Protein AF-A0A964QWP0-F1 (afdb_monomer)

Nearest PDB structures (foldseek):
  5xfp-assembly2_B  TM=6.201E-01  e=7.388E-02  Homo sapiens
  8hms-assembly1_C  TM=7.211E-01  e=4.510E-01  Homo sapiens
  6qxl-assembly2_F  TM=7.621E-01  e=5.405E-01  Pseudomonas aeruginosa
  2r9v-assembly1_A  TM=6.669E-01  e=1.418E+00  Thermotoga maritima MSB8
  1pky-assembly1_C  TM=4.849E-01  e=2.621E-01  Escherichia coli

pLDDT: mean 76.95, std 17.26, range [42.47, 93.06]

Structure (mmCIF, N/CA/C/O backbone):
data_AF-A0A964QWP0-F1
#
_entry.id   AF-A0A964QWP0-F1
#
loop_
_atom_site.group_PDB
_atom_site.id
_atom_site.type_symbol
_atom_site.label_atom_id
_atom_site.label_alt_id
_atom_site.label_comp_id
_atom_site.label_asym_id
_atom_site.label_entity_id
_atom_site.label_seq_id
_atom_site.pdbx_PDB_ins_code
_atom_site.Cartn_x
_atom_site.Cartn_y
_atom_site.Cartn_z
_atom_site.occupancy
_atom_site.B_iso_or_equiv
_atom_site.auth_seq_id
_atom_site.auth_comp_id
_atom_site.auth_asym_id
_atom_site.auth_atom_id
_atom_site.pdbx_PDB_model_num
ATOM 1 N N . MET A 1 1 ? 6.442 20.411 2.035 1.00 49.53 1 MET A N 1
ATOM 2 C CA . MET A 1 1 ? 5.672 19.215 2.439 1.00 49.53 1 MET A CA 1
ATOM 3 C C . MET A 1 1 ? 6.479 18.012 1.983 1.00 49.53 1 MET A C 1
ATOM 5 O O . MET A 1 1 ? 6.868 18.006 0.825 1.00 49.53 1 MET A O 1
ATOM 9 N N . HIS A 1 2 ? 6.845 17.091 2.875 1.00 58.78 2 HIS A N 1
ATOM 10 C CA . HIS A 1 2 ? 7.602 15.896 2.486 1.00 58.78 2 HIS A CA 1
ATOM 11 C C . HIS A 1 2 ? 6.605 14.895 1.895 1.00 58.78 2 HIS A C 1
ATOM 13 O O . HIS A 1 2 ? 5.686 14.475 2.600 1.00 58.78 2 HIS A O 1
ATOM 19 N N . LEU A 1 3 ? 6.710 14.626 0.594 1.00 71.69 3 LEU A N 1
ATOM 20 C CA . LEU A 1 3 ? 5.893 13.623 -0.084 1.00 71.69 3 LEU A CA 1
ATOM 21 C C . LEU A 1 3 ? 6.568 12.264 0.082 1.00 71.69 3 LEU A C 1
ATOM 23 O O . LEU A 1 3 ? 7.791 12.187 0.015 1.00 71.69 3 LEU A O 1
ATOM 27 N N . LEU A 1 4 ? 5.771 11.228 0.330 1.00 76.81 4 LEU A N 1
ATOM 28 C CA . LEU A 1 4 ? 6.267 9.873 0.538 1.00 76.81 4 LEU A CA 1
ATOM 29 C C . LEU A 1 4 ? 6.734 9.275 -0.797 1.00 76.81 4 LEU A C 1
ATOM 31 O O . LEU A 1 4 ? 5.980 9.297 -1.775 1.00 76.81 4 LEU A O 1
ATOM 35 N N . ASP A 1 5 ? 7.948 8.728 -0.832 1.00 82.94 5 ASP A N 1
ATOM 36 C CA . ASP A 1 5 ? 8.502 8.075 -2.025 1.00 82.94 5 ASP A CA 1
ATOM 37 C C . ASP A 1 5 ? 8.341 6.546 -1.966 1.00 82.94 5 ASP A C 1
ATOM 39 O O . ASP A 1 5 ? 8.334 5.949 -0.885 1.00 82.94 5 ASP A O 1
ATOM 43 N N . ALA A 1 6 ? 8.256 5.873 -3.121 1.00 78.62 6 ALA A N 1
ATOM 44 C CA . ALA A 1 6 ? 8.210 4.408 -3.173 1.00 78.62 6 ALA A CA 1
ATOM 45 C C . ALA A 1 6 ? 9.425 3.761 -2.487 1.00 78.62 6 ALA A C 1
ATOM 47 O O . ALA A 1 6 ? 9.298 2.663 -1.950 1.00 78.62 6 ALA A O 1
ATOM 48 N N . LYS A 1 7 ? 10.581 4.441 -2.451 1.00 82.12 7 LYS A N 1
ATOM 49 C CA . LYS A 1 7 ? 11.788 3.981 -1.740 1.00 82.12 7 LYS A CA 1
ATOM 50 C C . LYS A 1 7 ? 11.625 3.921 -0.222 1.00 82.12 7 LYS A C 1
ATOM 52 O O . LYS A 1 7 ? 12.378 3.210 0.438 1.00 82.12 7 LYS A O 1
ATOM 57 N N . GLU A 1 8 ? 10.679 4.672 0.331 1.00 82.25 8 GLU A N 1
ATOM 58 C CA . GLU A 1 8 ? 10.389 4.705 1.767 1.00 82.25 8 GLU A CA 1
ATOM 59 C C . GLU A 1 8 ? 9.308 3.689 2.171 1.00 82.25 8 GLU A C 1
ATOM 61 O O . GLU A 1 8 ? 9.052 3.476 3.360 1.00 82.25 8 GLU A O 1
ATOM 66 N N . LEU A 1 9 ? 8.665 3.047 1.191 1.00 83.50 9 LEU A N 1
ATOM 67 C CA . LEU A 1 9 ? 7.638 2.035 1.396 1.00 83.50 9 LEU A CA 1
ATOM 68 C C . LEU A 1 9 ? 8.209 0.624 1.279 1.00 83.50 9 LEU A C 1
ATOM 70 O O . LEU A 1 9 ? 9.062 0.332 0.450 1.00 83.50 9 LEU A O 1
ATOM 74 N N . ASN A 1 10 ? 7.638 -0.283 2.069 1.00 85.62 10 ASN A N 1
ATOM 75 C CA . ASN A 1 10 ? 7.903 -1.714 1.992 1.00 85.62 10 ASN A CA 1
ATOM 76 C C . ASN A 1 10 ? 6.597 -2.472 1.758 1.00 85.62 10 ASN A C 1
ATOM 78 O O . ASN A 1 10 ? 5.516 -2.032 2.159 1.00 85.62 10 ASN A O 1
ATOM 82 N N . VAL A 1 11 ? 6.696 -3.649 1.138 1.00 88.56 11 VAL A N 1
ATOM 83 C CA . VAL A 1 11 ? 5.548 -4.547 0.993 1.00 88.56 11 VAL A CA 1
ATOM 84 C C . VAL A 1 11 ? 5.131 -4.998 2.392 1.00 88.56 11 VAL A C 1
ATOM 86 O O . VAL A 1 11 ? 5.968 -5.366 3.212 1.00 88.56 11 VAL A O 1
ATOM 89 N N . GLY A 1 12 ? 3.832 -4.949 2.678 1.00 87.44 12 GLY A N 1
ATOM 90 C CA . GLY A 1 12 ? 3.265 -5.213 3.999 1.00 87.44 12 GLY A CA 1
ATOM 91 C C . GLY A 1 12 ? 3.147 -3.976 4.893 1.00 87.44 12 GLY A C 1
ATOM 92 O O . GLY A 1 12 ? 2.499 -4.052 5.937 1.00 87.44 12 GLY A O 1
ATOM 93 N N . THR A 1 13 ? 3.702 -2.827 4.495 1.00 87.25 13 THR A N 1
ATOM 94 C CA . THR A 1 13 ? 3.503 -1.570 5.224 1.00 87.25 13 THR A CA 1
ATOM 95 C C . THR A 1 13 ? 2.037 -1.149 5.161 1.00 87.25 13 THR A C 1
ATOM 97 O O . THR A 1 13 ? 1.424 -1.147 4.088 1.00 87.25 13 THR A O 1
ATOM 100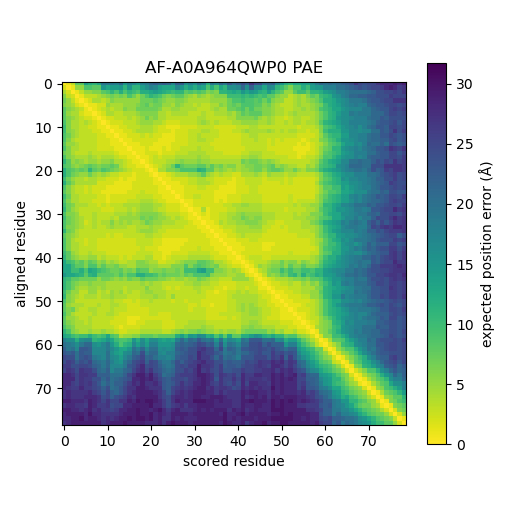 N N . ARG A 1 14 ? 1.472 -0.761 6.313 1.00 90.06 14 ARG A N 1
ATOM 101 C CA . ARG A 1 14 ? 0.159 -0.112 6.358 1.00 90.06 14 ARG A CA 1
ATOM 102 C C . ARG A 1 14 ? 0.289 1.366 6.040 1.00 90.06 14 ARG A C 1
ATOM 104 O O . ARG A 1 14 ? 1.154 2.065 6.568 1.00 90.06 14 ARG A O 1
ATOM 111 N N . VAL A 1 15 ? -0.614 1.833 5.200 1.00 89.81 15 VAL A N 1
ATOM 112 C CA . VAL A 1 15 ? -0.687 3.214 4.747 1.00 89.81 15 VAL A CA 1
ATOM 113 C C . VAL A 1 15 ? -2.098 3.747 4.932 1.00 89.81 15 VAL A C 1
ATOM 115 O O . VAL A 1 15 ? -3.064 2.986 4.994 1.00 89.81 15 VAL A O 1
ATOM 118 N N . ILE A 1 16 ? -2.207 5.063 5.036 1.00 91.12 16 ILE A N 1
ATOM 119 C CA . ILE A 1 16 ? -3.466 5.804 5.052 1.00 91.12 16 ILE A CA 1
ATOM 120 C C . ILE A 1 16 ? -3.384 6.907 4.003 1.00 91.12 16 ILE A C 1
ATOM 122 O O . ILE A 1 16 ? -2.316 7.492 3.818 1.00 91.12 16 ILE A O 1
ATOM 126 N N . THR A 1 17 ? -4.472 7.180 3.290 1.00 90.19 17 THR A N 1
ATOM 127 C CA . THR A 1 17 ? -4.522 8.303 2.345 1.00 90.19 17 THR A CA 1
ATOM 128 C C . THR A 1 17 ? -4.219 9.616 3.070 1.00 90.19 17 THR A C 1
ATOM 130 O O . THR A 1 17 ? -4.529 9.774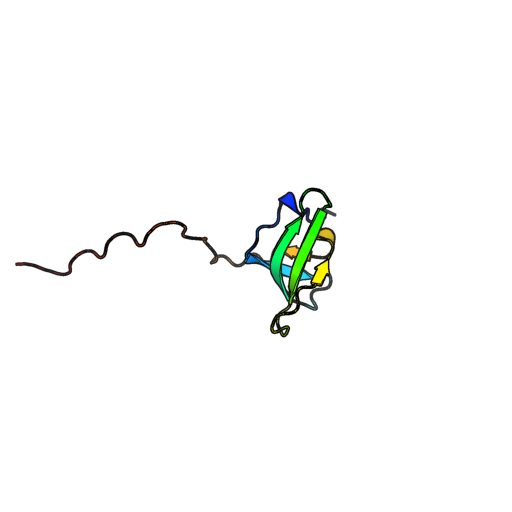 4.252 1.00 90.19 17 THR A O 1
ATOM 133 N N . VAL A 1 18 ? -3.607 10.587 2.386 1.00 87.88 18 VAL A N 1
ATOM 134 C CA . VAL A 1 18 ? -3.277 11.899 2.982 1.00 87.88 18 VAL A CA 1
ATOM 135 C C . VAL A 1 18 ? -4.526 12.601 3.528 1.00 87.88 18 VAL A C 1
ATOM 137 O O . VAL A 1 18 ? -4.417 13.266 4.564 1.00 87.88 18 VAL A O 1
ATOM 140 N N . SER A 1 19 ? -5.670 12.392 2.867 1.00 86.44 19 SER A N 1
ATOM 141 C CA . SER A 1 19 ? -7.009 12.849 3.257 1.00 86.44 19 SER A CA 1
ATOM 142 C C . SER A 1 19 ? -7.552 12.169 4.524 1.00 86.44 19 SER A C 1
ATOM 144 O O . SER A 1 19 ? -8.332 12.772 5.250 1.00 86.44 19 SER A O 1
ATOM 146 N N . GLY A 1 20 ? -7.081 10.958 4.848 1.00 83.69 20 GLY A N 1
ATOM 147 C CA . GLY A 1 20 ? -7.455 10.219 6.058 1.00 83.69 20 GLY A CA 1
ATOM 148 C C . GLY A 1 20 ? -8.644 9.267 5.904 1.00 83.69 20 GLY A C 1
ATOM 149 O O . GLY A 1 20 ? -8.984 8.581 6.861 1.00 83.69 20 GLY A O 1
ATOM 150 N N . ASP A 1 21 ? -9.257 9.186 4.722 1.00 87.31 21 ASP A N 1
ATOM 151 C CA . ASP A 1 21 ? -10.508 8.442 4.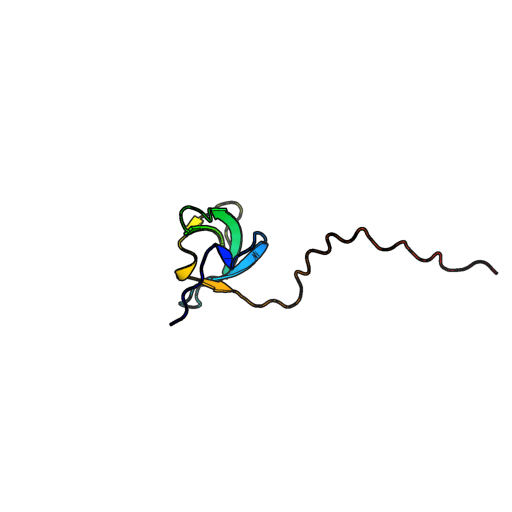519 1.00 87.31 21 ASP A CA 1
ATOM 152 C C . ASP A 1 21 ? -10.325 6.929 4.357 1.00 87.31 21 ASP A C 1
ATOM 154 O O . ASP A 1 21 ? -11.255 6.160 4.597 1.00 87.31 21 ASP A O 1
ATOM 158 N N . ARG A 1 22 ? -9.152 6.479 3.890 1.00 89.56 22 ARG A N 1
ATOM 159 C CA . ARG A 1 22 ? -8.919 5.068 3.547 1.00 89.56 22 ARG A CA 1
ATOM 160 C C . ARG A 1 22 ? -7.566 4.591 4.039 1.00 89.56 22 ARG A C 1
ATOM 162 O O . ARG A 1 22 ? -6.543 5.232 3.803 1.00 89.56 22 ARG A O 1
ATOM 169 N N . THR A 1 23 ? -7.559 3.416 4.651 1.00 91.12 23 THR A N 1
ATOM 170 C CA . THR A 1 23 ? -6.349 2.671 5.000 1.00 91.12 23 THR A CA 1
ATOM 171 C C . THR A 1 23 ? -6.163 1.479 4.077 1.00 91.12 23 THR A C 1
ATOM 173 O O . THR A 1 23 ? -7.122 0.943 3.522 1.00 91.12 23 THR A O 1
ATOM 176 N N . GLY A 1 24 ? -4.919 1.048 3.917 1.00 91.19 24 GLY A N 1
ATOM 177 C CA . GLY A 1 24 ? -4.598 -0.130 3.130 1.00 91.19 24 GLY A CA 1
ATOM 178 C C . GLY A 1 24 ? -3.226 -0.691 3.452 1.00 91.19 24 GLY A C 1
ATOM 179 O O . GLY A 1 24 ? -2.482 -0.162 4.281 1.00 91.19 24 GLY A O 1
ATOM 180 N N . THR A 1 25 ? -2.902 -1.791 2.788 1.00 91.56 25 THR A N 1
ATOM 181 C CA . THR A 1 25 ? -1.613 -2.471 2.896 1.00 91.56 25 THR A CA 1
ATOM 182 C C . THR A 1 25 ? -0.932 -2.486 1.540 1.00 91.56 25 THR A C 1
ATOM 184 O O . THR A 1 25 ? -1.538 -2.872 0.539 1.00 91.56 25 THR A O 1
ATOM 187 N N . VAL A 1 26 ? 0.341 -2.103 1.504 1.00 90.56 26 VAL A N 1
ATOM 188 C CA . VAL A 1 26 ? 1.151 -2.168 0.285 1.00 90.56 26 VAL A CA 1
ATOM 189 C C . VAL A 1 26 ? 1.397 -3.636 -0.079 1.00 90.56 26 VAL A C 1
ATOM 191 O O . VAL A 1 26 ? 1.916 -4.405 0.727 1.00 90.56 26 VAL A O 1
ATOM 194 N N . ARG A 1 27 ? 1.015 -4.047 -1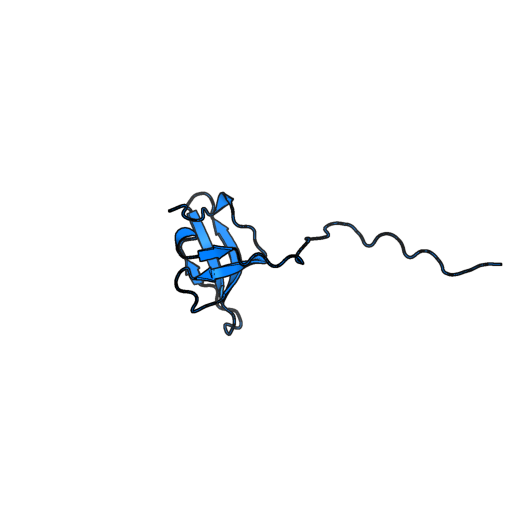.289 1.00 91.69 27 ARG A N 1
ATOM 195 C CA . ARG A 1 27 ? 1.177 -5.419 -1.808 1.00 91.69 27 ARG A CA 1
ATOM 196 C C . ARG A 1 27 ? 2.311 -5.537 -2.816 1.00 91.69 27 ARG A C 1
ATOM 198 O O . ARG A 1 27 ? 2.940 -6.587 -2.879 1.00 91.69 27 ARG A O 1
ATOM 205 N N . ALA A 1 28 ? 2.577 -4.473 -3.563 1.00 89.44 28 ALA A N 1
ATOM 206 C CA . ALA A 1 28 ? 3.712 -4.381 -4.468 1.00 89.44 28 ALA A CA 1
ATOM 207 C C . ALA A 1 28 ? 4.194 -2.930 -4.561 1.00 89.44 28 ALA A C 1
ATOM 209 O O . ALA A 1 28 ? 3.458 -1.995 -4.244 1.00 89.44 28 ALA A O 1
ATOM 210 N N . LEU A 1 29 ? 5.435 -2.761 -4.995 1.00 90.44 29 LEU A N 1
ATOM 211 C CA . LEU A 1 29 ? 6.077 -1.477 -5.247 1.00 90.44 29 LEU A CA 1
ATOM 212 C C . LEU A 1 29 ? 6.903 -1.607 -6.515 1.00 90.44 29 LEU A C 1
ATOM 214 O O . LEU A 1 29 ? 7.665 -2.562 -6.658 1.00 90.44 29 LEU A O 1
ATOM 218 N N . ASP A 1 30 ? 6.777 -0.613 -7.379 1.00 88.12 30 ASP A N 1
ATOM 219 C CA . ASP A 1 30 ? 7.694 -0.370 -8.474 1.00 88.12 30 ASP A CA 1
ATOM 220 C C . ASP A 1 30 ? 8.467 0.918 -8.184 1.00 88.12 30 ASP A C 1
ATOM 222 O O . ASP A 1 30 ? 7.965 2.034 -8.323 1.00 88.12 30 ASP A O 1
ATOM 226 N N . VAL A 1 31 ? 9.703 0.748 -7.721 1.00 86.19 31 VAL A N 1
ATOM 227 C CA . VAL A 1 31 ? 10.571 1.863 -7.319 1.00 86.19 31 VAL A CA 1
ATOM 228 C C . VAL A 1 31 ? 11.050 2.663 -8.535 1.00 86.19 31 VAL A C 1
ATOM 230 O O . VAL A 1 31 ? 11.311 3.857 -8.415 1.00 86.19 31 VAL A O 1
ATOM 233 N N . ALA A 1 32 ? 11.155 2.024 -9.705 1.00 87.19 32 ALA A N 1
ATOM 234 C CA . ALA A 1 32 ? 11.611 2.669 -10.933 1.00 87.19 32 ALA A CA 1
ATOM 235 C C . ALA A 1 32 ? 10.596 3.701 -11.447 1.00 87.19 32 ALA A C 1
ATOM 237 O O . ALA A 1 32 ? 10.979 4.811 -11.809 1.00 87.19 32 ALA A O 1
ATOM 238 N N . SER A 1 33 ? 9.310 3.351 -11.426 1.00 87.31 33 SER A N 1
ATOM 239 C CA . SER A 1 33 ? 8.209 4.214 -11.871 1.00 87.31 33 SER A CA 1
ATOM 240 C C . SER A 1 33 ? 7.592 5.029 -10.734 1.00 87.31 33 SER A C 1
ATOM 242 O O . SER A 1 33 ? 6.692 5.827 -10.980 1.00 87.31 33 SER A O 1
ATOM 244 N N . ASN A 1 34 ? 8.064 4.838 -9.498 1.00 87.25 34 ASN A N 1
ATOM 245 C CA . ASN A 1 34 ? 7.517 5.439 -8.281 1.00 87.25 34 ASN A CA 1
ATOM 246 C C . ASN A 1 34 ? 6.015 5.139 -8.096 1.00 87.25 34 ASN A C 1
ATOM 248 O O . ASN A 1 34 ? 5.212 6.032 -7.845 1.00 87.25 34 ASN A O 1
ATOM 252 N N . ILE A 1 35 ? 5.628 3.871 -8.261 1.00 89.69 35 ILE A N 1
ATOM 253 C CA . ILE A 1 35 ? 4.236 3.404 -8.161 1.00 89.69 35 ILE A CA 1
ATOM 254 C C . ILE A 1 35 ? 4.136 2.363 -7.047 1.00 89.69 35 ILE A C 1
ATOM 256 O O . ILE A 1 35 ? 5.012 1.513 -6.893 1.00 89.69 35 ILE A O 1
ATOM 260 N N . CYS A 1 36 ? 3.046 2.379 -6.281 1.00 90.25 36 CYS A N 1
ATOM 261 C CA . CYS A 1 36 ? 2.732 1.327 -5.319 1.00 90.25 36 CYS A CA 1
ATOM 262 C C . CYS A 1 36 ? 1.378 0.680 -5.628 1.00 90.25 36 CYS A C 1
ATOM 264 O O . CYS A 1 36 ? 0.462 1.316 -6.140 1.00 90.25 36 CYS A O 1
ATOM 266 N N . ALA A 1 37 ? 1.250 -0.611 -5.328 1.00 92.62 37 ALA A N 1
ATOM 267 C CA . ALA A 1 37 ? -0.015 -1.329 -5.394 1.00 92.62 37 ALA A CA 1
ATOM 268 C C . ALA A 1 37 ? -0.536 -1.540 -3.973 1.00 92.62 37 ALA A C 1
ATOM 270 O O . ALA A 1 37 ? 0.120 -2.202 -3.163 1.00 92.62 37 ALA A O 1
ATOM 271 N N . ILE A 1 38 ? -1.708 -0.993 -3.665 1.00 91.94 38 ILE A N 1
ATOM 272 C CA . ILE A 1 38 ? -2.303 -1.025 -2.327 1.00 91.94 38 ILE A CA 1
ATOM 273 C C . ILE A 1 38 ? -3.582 -1.858 -2.352 1.00 91.94 38 ILE A C 1
ATOM 275 O O . ILE A 1 38 ? -4.421 -1.716 -3.238 1.00 91.94 38 ILE A O 1
ATOM 279 N N . LEU A 1 39 ? -3.727 -2.733 -1.360 1.00 93.06 39 LEU A N 1
ATOM 280 C CA . LEU A 1 39 ? -4.986 -3.394 -1.028 1.00 93.06 39 LEU A CA 1
ATOM 281 C C . LEU A 1 39 ? -5.647 -2.604 0.103 1.00 93.06 39 LEU A C 1
ATOM 283 O O . LEU A 1 39 ? -5.104 -2.565 1.211 1.00 93.06 39 LEU A O 1
ATOM 287 N N . PHE A 1 40 ? -6.772 -1.948 -0.170 1.00 92.00 40 PHE A N 1
ATOM 288 C CA . PHE A 1 40 ? -7.489 -1.170 0.841 1.00 92.00 40 PHE A CA 1
ATOM 289 C C . PHE A 1 40 ? -8.264 -2.072 1.808 1.00 92.00 40 PHE A C 1
ATOM 291 O O . PHE A 1 40 ? -8.704 -3.164 1.447 1.00 92.00 40 PHE A O 1
ATOM 298 N N . ASP A 1 41 ? -8.450 -1.612 3.048 1.00 88.25 41 ASP A N 1
ATOM 299 C CA . ASP A 1 41 ? -9.352 -2.272 3.994 1.00 88.25 41 ASP A CA 1
ATOM 300 C C . ASP A 1 41 ? -10.776 -2.293 3.414 1.00 88.25 41 ASP A C 1
ATOM 302 O O . ASP A 1 41 ? -11.344 -1.252 3.084 1.00 88.25 41 ASP A O 1
ATOM 306 N N . GLY A 1 42 ? -11.340 -3.494 3.270 1.00 86.19 42 GLY A N 1
ATOM 307 C CA . GLY A 1 42 ? -12.644 -3.730 2.641 1.00 86.19 42 GLY A CA 1
ATOM 308 C C . GLY A 1 42 ? -12.555 -4.383 1.260 1.00 86.19 42 GLY A C 1
ATOM 309 O O . GLY A 1 42 ? -13.488 -5.082 0.862 1.00 86.19 42 GLY A O 1
ATOM 310 N N . ASP A 1 43 ? -11.417 -4.257 0.573 1.00 86.94 43 ASP A N 1
ATOM 311 C CA . ASP A 1 43 ? -11.156 -4.984 -0.667 1.00 86.94 43 ASP A CA 1
ATOM 312 C C . ASP A 1 43 ? -10.685 -6.412 -0.358 1.00 86.94 43 ASP A C 1
ATOM 314 O O . ASP A 1 43 ? -9.803 -6.643 0.469 1.00 86.94 43 ASP A O 1
ATOM 318 N N . LYS A 1 44 ? -11.287 -7.411 -1.016 1.00 80.50 44 LYS A N 1
ATOM 319 C CA . LYS A 1 44 ? -10.962 -8.828 -0.758 1.00 80.50 44 LYS A CA 1
ATOM 320 C C . LYS A 1 44 ? -9.651 -9.253 -1.419 1.00 80.50 44 LYS A C 1
ATOM 322 O O . LYS A 1 44 ? -8.868 -9.989 -0.826 1.00 80.50 44 LYS A O 1
ATOM 327 N N . THR A 1 45 ? -9.434 -8.822 -2.659 1.00 82.19 45 THR A N 1
ATOM 328 C CA . THR A 1 45 ? -8.285 -9.235 -3.486 1.00 82.19 45 THR A CA 1
ATOM 329 C C . THR A 1 45 ? -7.833 -8.170 -4.486 1.00 82.19 45 THR A C 1
ATOM 331 O O . THR A 1 45 ? -6.791 -8.342 -5.115 1.00 82.19 45 THR A O 1
ATOM 334 N N . ALA A 1 46 ? -8.590 -7.083 -4.651 1.00 86.62 46 ALA A N 1
ATOM 335 C CA . ALA A 1 46 ? -8.299 -6.056 -5.639 1.00 86.62 46 ALA A CA 1
ATOM 336 C C . ALA A 1 46 ? -7.188 -5.125 -5.141 1.00 86.62 46 ALA A C 1
ATOM 338 O O . ALA A 1 46 ? -7.333 -4.431 -4.138 1.00 86.62 46 ALA A O 1
ATOM 339 N N . THR A 1 47 ? -6.062 -5.111 -5.850 1.00 90.62 47 THR A N 1
ATOM 340 C CA . THR A 1 47 ? -4.992 -4.139 -5.622 1.00 90.62 47 THR A CA 1
ATOM 341 C C . THR A 1 47 ? -5.145 -2.964 -6.567 1.00 90.62 47 THR A C 1
ATOM 343 O O . THR A 1 47 ? -5.313 -3.154 -7.771 1.00 90.62 47 THR A O 1
ATOM 346 N N . HIS A 1 48 ? -5.010 -1.760 -6.033 1.00 89.12 48 HIS A N 1
ATOM 347 C CA . HIS A 1 48 ? -5.075 -0.523 -6.793 1.00 89.12 48 HIS A CA 1
ATOM 348 C C . HIS A 1 48 ? -3.669 0.040 -6.976 1.00 89.12 48 HIS A C 1
ATOM 350 O O . HIS A 1 48 ? -2.917 0.141 -6.007 1.00 89.12 48 HIS A O 1
ATOM 356 N N . GLY A 1 49 ? -3.311 0.383 -8.216 1.00 89.75 49 GLY A N 1
ATOM 357 C CA . GLY A 1 49 ? -2.091 1.132 -8.509 1.00 89.75 49 GLY A CA 1
ATOM 358 C C . GLY A 1 49 ? -2.279 2.592 -8.112 1.00 89.75 49 GLY A C 1
ATOM 359 O O . GLY A 1 49 ? -3.228 3.231 -8.565 1.00 89.75 49 GLY A O 1
ATOM 360 N N . CYS A 1 50 ? -1.412 3.102 -7.246 1.00 88.62 50 CYS A N 1
ATOM 361 C CA . CYS A 1 50 ? -1.507 4.447 -6.696 1.00 88.62 50 CYS A CA 1
ATOM 362 C C . CYS A 1 50 ? -0.124 5.099 -6.602 1.00 88.62 50 CYS A C 1
ATOM 364 O O . CYS A 1 50 ? 0.909 4.420 -6.642 1.00 88.62 50 CYS A O 1
ATOM 366 N N . ASN A 1 51 ? -0.104 6.426 -6.466 1.00 91.38 51 ASN A N 1
ATOM 367 C CA . ASN A 1 51 ? 1.135 7.160 -6.275 1.00 91.38 51 ASN A CA 1
ATOM 368 C C . ASN A 1 51 ? 1.455 7.224 -4.767 1.00 91.38 51 ASN A C 1
ATOM 370 O O . ASN A 1 51 ? 0.609 7.671 -3.990 1.00 91.38 51 ASN A O 1
ATOM 374 N N . PRO A 1 52 ? 2.643 6.793 -4.303 1.00 88.81 52 PRO A N 1
ATOM 375 C CA . PRO A 1 52 ? 3.006 6.794 -2.883 1.00 88.81 52 PRO A CA 1
ATOM 376 C C . PRO A 1 52 ? 2.864 8.166 -2.214 1.00 88.81 52 PRO A C 1
ATOM 378 O O . PRO A 1 52 ? 2.518 8.231 -1.036 1.00 88.81 52 PRO A O 1
ATOM 381 N N . SER A 1 53 ? 3.016 9.254 -2.975 1.00 90.00 53 SER A N 1
ATOM 382 C CA . SER A 1 53 ? 2.832 10.631 -2.499 1.00 90.00 53 SER A CA 1
ATOM 383 C C . SER A 1 53 ? 1.416 10.940 -1.986 1.00 90.00 53 SER A C 1
ATOM 385 O O . SER A 1 53 ? 1.230 11.902 -1.242 1.00 90.00 53 SER A O 1
ATOM 387 N N . GLU A 1 54 ? 0.419 10.128 -2.347 1.00 89.75 54 GLU A N 1
ATOM 388 C CA . GLU A 1 54 ? -0.972 10.251 -1.893 1.00 89.75 54 GLU A CA 1
ATOM 389 C C . GLU A 1 54 ? -1.218 9.597 -0.524 1.00 89.75 54 GLU A C 1
ATOM 391 O O . GLU A 1 54 ? -2.336 9.644 0.002 1.00 89.75 54 GLU A O 1
ATOM 396 N N . PHE A 1 55 ? -0.183 9.008 0.086 1.00 89.75 55 PHE A N 1
ATOM 397 C CA . PHE A 1 55 ? -0.293 8.240 1.321 1.00 89.75 55 PHE A CA 1
ATOM 398 C C . PHE A 1 55 ? 0.678 8.694 2.410 1.00 89.75 55 PHE A C 1
ATOM 400 O O . PHE A 1 55 ? 1.724 9.294 2.176 1.00 89.75 55 PHE A O 1
ATOM 407 N N . LYS A 1 56 ? 0.322 8.354 3.646 1.00 89.88 56 LYS A N 1
ATOM 408 C CA . LYS A 1 56 ? 1.158 8.455 4.840 1.00 89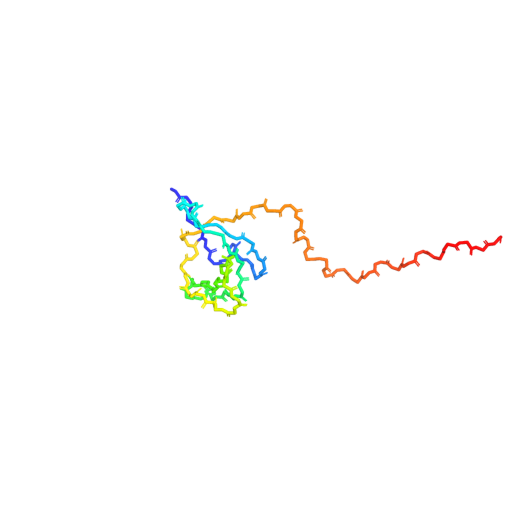.88 56 LYS A CA 1
ATOM 409 C C . LYS A 1 56 ? 1.351 7.057 5.410 1.00 89.88 56 LYS A C 1
ATOM 411 O O . LYS A 1 56 ? 0.411 6.261 5.450 1.00 89.88 56 LYS A O 1
ATOM 416 N N . ILE A 1 57 ? 2.557 6.760 5.888 1.00 87.94 57 ILE A N 1
ATOM 417 C CA . ILE A 1 57 ? 2.825 5.502 6.590 1.00 87.94 57 ILE A CA 1
ATOM 418 C C . ILE A 1 57 ? 2.064 5.526 7.910 1.00 87.94 57 ILE A C 1
ATOM 420 O O . ILE A 1 57 ? 2.316 6.369 8.776 1.00 87.94 57 ILE A O 1
ATOM 424 N N . LEU A 1 58 ? 1.152 4.572 8.076 1.00 84.50 58 LEU A N 1
ATOM 425 C CA . LEU A 1 58 ? 0.520 4.335 9.357 1.00 84.50 58 LEU A CA 1
ATOM 426 C C . LEU A 1 58 ? 1.565 3.618 10.216 1.00 84.50 58 LEU A C 1
ATOM 428 O O . LEU A 1 58 ? 1.788 2.417 10.059 1.00 84.50 58 LEU A O 1
ATOM 432 N N . LYS A 1 59 ? 2.275 4.371 11.067 1.00 68.50 59 LYS A N 1
ATOM 433 C CA . LYS A 1 59 ? 3.269 3.825 12.001 1.00 68.50 59 LYS A CA 1
ATOM 434 C C . LYS A 1 59 ? 2.574 2.898 13.004 1.00 68.50 59 LYS A C 1
ATOM 436 O O . LYS A 1 59 ? 2.272 3.302 14.120 1.00 68.50 59 LYS A O 1
ATOM 441 N N . ASN A 1 60 ? 2.342 1.650 12.613 1.00 53.84 60 ASN A N 1
ATOM 442 C CA . ASN A 1 60 ? 1.978 0.593 13.541 1.00 53.84 60 ASN A CA 1
ATOM 443 C C . ASN A 1 60 ? 3.269 -0.028 14.101 1.00 53.84 60 ASN A C 1
ATOM 445 O O . ASN A 1 60 ? 4.065 -0.562 13.327 1.00 53.84 60 ASN A O 1
ATOM 449 N N . PRO A 1 61 ? 3.488 -0.005 15.427 1.00 46.56 61 PRO A N 1
ATOM 450 C CA . PRO A 1 61 ? 4.730 -0.453 16.066 1.00 46.56 61 PRO A CA 1
ATOM 451 C C . PRO A 1 61 ? 4.974 -1.978 16.038 1.00 46.56 61 PRO A C 1
ATOM 453 O O . PRO A 1 61 ? 5.827 -2.469 16.772 1.00 46.56 61 PRO A O 1
ATOM 456 N N . SER A 1 62 ? 4.245 -2.766 15.236 1.00 45.22 62 SER A N 1
ATOM 457 C CA . SER A 1 62 ? 4.168 -4.226 15.446 1.00 45.22 62 SER A CA 1
ATOM 458 C C . SER A 1 62 ? 4.184 -5.101 14.193 1.00 45.22 62 SER A C 1
ATOM 460 O O . SER A 1 62 ? 3.787 -6.257 14.263 1.00 45.22 62 SER A O 1
ATOM 462 N N . LEU A 1 63 ? 4.710 -4.621 13.066 1.00 46.34 63 LEU A N 1
ATOM 463 C CA . LEU A 1 63 ? 5.145 -5.511 11.979 1.00 46.34 63 LEU A CA 1
ATOM 464 C C . LEU A 1 63 ? 6.662 -5.461 11.865 1.00 46.34 63 LEU A C 1
ATOM 466 O O . LEU A 1 63 ? 7.252 -5.117 10.845 1.00 46.34 63 LEU A O 1
ATOM 470 N N . ARG A 1 64 ? 7.309 -5.848 12.966 1.00 45.31 64 ARG A N 1
ATOM 471 C CA . ARG A 1 64 ? 8.638 -6.434 12.884 1.00 45.31 64 ARG A CA 1
ATOM 472 C C . ARG A 1 64 ? 8.444 -7.680 12.019 1.00 45.31 64 ARG A C 1
ATOM 474 O O . ARG A 1 64 ? 7.899 -8.665 12.508 1.00 45.31 64 ARG A O 1
ATOM 481 N N . LEU A 1 65 ? 8.807 -7.620 10.732 1.00 45.72 65 LEU A N 1
ATOM 482 C CA . LEU A 1 65 ? 9.081 -8.823 9.952 1.00 45.72 65 LEU A CA 1
ATOM 483 C C . LEU A 1 65 ? 10.167 -9.561 10.733 1.00 45.72 65 LEU A C 1
ATOM 485 O O . LEU A 1 65 ? 11.360 -9.314 10.565 1.00 45.72 65 LEU A O 1
ATOM 489 N N . THR A 1 66 ? 9.768 -10.428 11.656 1.00 46.78 66 THR A N 1
ATOM 490 C CA . THR A 1 66 ? 10.667 -11.408 12.230 1.00 46.78 66 THR A CA 1
ATOM 491 C C . THR A 1 66 ? 10.889 -12.440 11.139 1.00 46.78 66 THR A C 1
ATOM 493 O O . THR A 1 66 ? 10.364 -13.544 11.190 1.00 46.78 66 THR A O 1
ATOM 496 N N . GLY A 1 67 ? 11.741 -12.092 10.175 1.00 42.47 67 GLY A N 1
ATOM 497 C CA . GLY A 1 67 ? 12.622 -13.046 9.509 1.00 42.47 67 GLY A CA 1
ATOM 498 C C . GLY A 1 67 ? 13.680 -13.580 10.482 1.00 42.47 67 GLY A C 1
ATOM 499 O O . GLY A 1 67 ? 14.829 -13.772 10.111 1.00 42.47 67 GLY A O 1
ATOM 500 N N . MET A 1 68 ? 13.310 -13.765 11.752 1.00 51.94 68 MET A N 1
ATOM 501 C CA . MET A 1 68 ? 14.067 -14.561 12.695 1.00 51.94 68 MET A CA 1
ATOM 502 C C . MET A 1 68 ? 13.364 -15.914 12.716 1.00 51.94 68 MET A C 1
ATOM 504 O O . MET A 1 68 ? 12.153 -15.935 12.958 1.00 51.94 68 MET A O 1
ATOM 508 N N . PRO A 1 69 ? 14.069 -17.031 12.465 1.00 51.41 69 PRO A N 1
ATOM 509 C CA . PRO A 1 69 ? 13.505 -18.335 12.778 1.00 51.41 69 PRO A CA 1
ATOM 510 C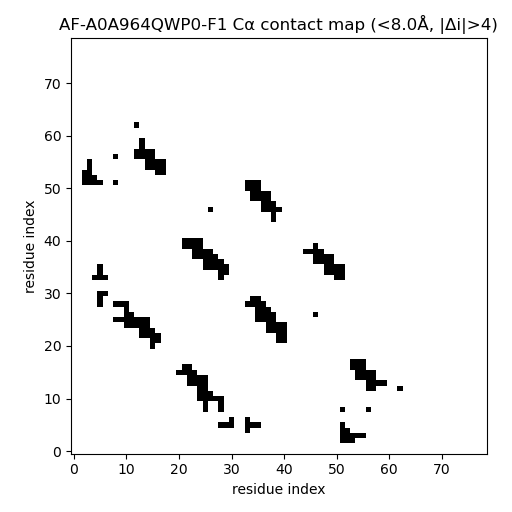 C . PRO A 1 69 ? 13.019 -18.310 14.236 1.00 51.41 69 PRO A C 1
ATOM 512 O O . PRO A 1 69 ? 13.628 -17.603 15.050 1.00 51.41 69 PRO A O 1
ATOM 515 N N . PRO A 1 70 ? 11.936 -19.029 14.583 1.00 51.34 70 PRO A N 1
ATOM 516 C CA . PRO A 1 70 ? 11.499 -19.128 15.969 1.00 51.34 70 PRO A CA 1
ATOM 517 C C . PRO A 1 70 ? 12.715 -19.514 16.815 1.00 51.34 70 PRO A C 1
ATOM 519 O O . PRO A 1 70 ? 13.304 -20.578 16.612 1.00 51.34 70 PRO A O 1
ATOM 522 N N . GLN A 1 71 ? 13.160 -18.611 17.697 1.00 54.84 71 GLN A N 1
ATOM 523 C CA . GLN A 1 71 ? 14.224 -18.941 18.634 1.00 54.84 71 GLN A CA 1
ATOM 524 C C . GLN A 1 71 ? 13.729 -20.143 19.429 1.00 54.84 71 GLN A C 1
ATOM 526 O O . GLN A 1 71 ? 12.646 -20.095 20.013 1.00 54.84 71 GLN A O 1
ATOM 531 N N . LYS A 1 72 ? 14.497 -21.234 19.328 1.00 45.84 72 LYS A N 1
ATOM 532 C CA . LYS A 1 72 ? 14.246 -22.546 19.920 1.00 45.84 72 LYS A CA 1
ATOM 533 C C . LYS A 1 72 ? 13.461 -22.436 21.223 1.00 45.84 72 LYS A C 1
ATOM 535 O O . LYS A 1 72 ? 13.919 -21.817 22.180 1.00 45.84 72 LYS A O 1
ATOM 540 N N . THR A 1 73 ? 12.326 -23.123 21.247 1.00 50.62 73 THR A N 1
ATOM 541 C CA . THR A 1 73 ? 11.641 -23.588 22.447 1.00 50.62 73 THR A CA 1
ATOM 542 C C . THR A 1 73 ? 12.680 -24.038 23.473 1.00 50.62 73 THR A C 1
ATOM 544 O O . THR A 1 73 ? 13.373 -25.031 23.257 1.00 50.62 73 THR A O 1
ATOM 547 N N . VAL A 1 74 ? 12.825 -23.295 24.568 1.00 61.66 74 VAL A N 1
ATOM 548 C CA . VAL A 1 74 ? 13.518 -23.791 25.759 1.00 61.66 74 VAL A CA 1
ATOM 549 C C . VAL A 1 74 ? 12.724 -24.998 26.261 1.00 61.66 74 VAL A C 1
ATOM 551 O O . VAL A 1 74 ? 11.530 -24.845 26.541 1.00 61.66 74 VAL A O 1
ATOM 554 N N . PRO A 1 75 ? 13.320 -26.200 26.360 1.00 52.78 75 PRO A N 1
ATOM 555 C CA . PRO A 1 75 ? 12.655 -27.320 26.997 1.00 52.78 75 PRO A CA 1
ATOM 556 C C . PRO A 1 75 ? 12.397 -26.963 28.458 1.00 52.78 75 PRO A C 1
ATOM 558 O O . PRO A 1 75 ? 13.311 -26.677 29.232 1.00 52.78 75 PRO A O 1
ATOM 561 N N . ARG A 1 76 ? 11.118 -26.950 28.816 1.00 55.09 76 ARG A N 1
ATOM 562 C CA . ARG A 1 76 ? 10.646 -26.824 30.186 1.00 55.09 76 ARG A CA 1
ATOM 563 C C . ARG A 1 76 ? 10.961 -28.135 30.908 1.00 55.09 76 ARG A C 1
ATOM 565 O O . ARG A 1 76 ? 10.243 -29.108 30.727 1.00 55.09 76 ARG A O 1
ATOM 572 N N . GLY A 1 77 ? 12.006 -28.119 31.730 1.00 53.62 77 GLY A N 1
ATOM 573 C CA . GLY A 1 77 ? 12.231 -29.091 32.797 1.00 53.62 77 GLY A CA 1
ATOM 574 C C . GLY A 1 77 ? 12.910 -30.396 32.384 1.00 53.62 77 GLY A C 1
ATOM 575 O O . GLY A 1 77 ? 12.433 -31.146 31.540 1.00 53.62 77 GLY A O 1
ATOM 576 N N . SER A 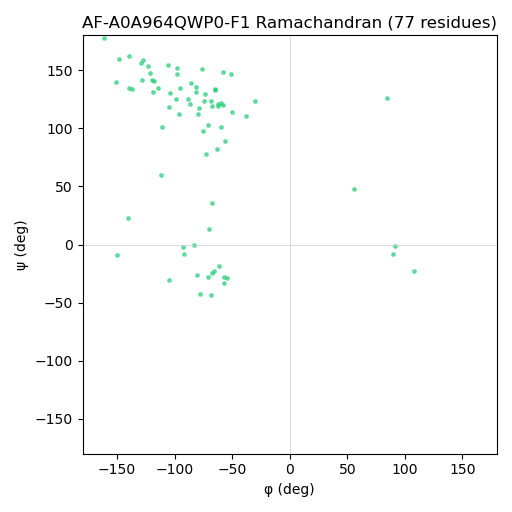1 78 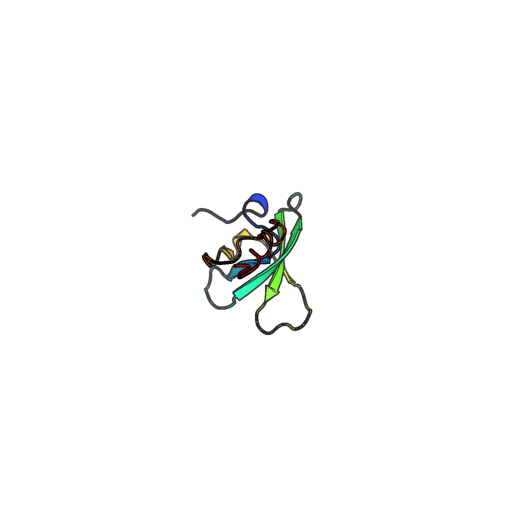? 13.999 -30.706 33.073 1.00 46.84 78 SER A N 1
ATOM 577 C CA . SER A 1 78 ? 14.321 -32.049 33.550 1.00 46.84 78 SER A CA 1
ATOM 578 C C . SER A 1 78 ? 15.151 -31.861 34.820 1.00 46.84 78 SER A C 1
ATOM 580 O O . SER A 1 78 ? 15.900 -30.8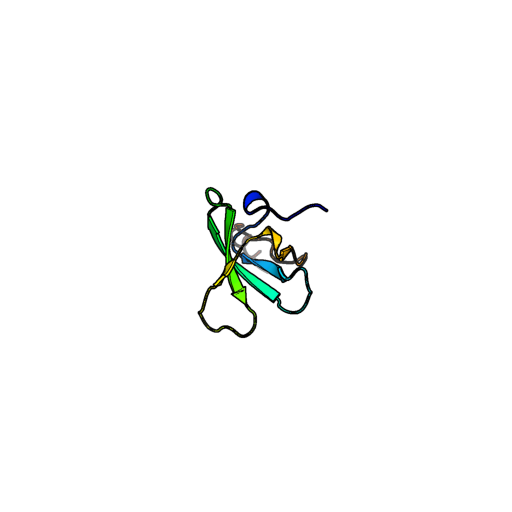90 34.908 1.00 46.84 78 SER A O 1
ATOM 582 N N . LEU A 1 79 ? 14.862 -32.714 35.800 1.00 48.75 79 LEU A N 1
ATOM 583 C CA . LEU A 1 79 ? 15.273 -32.661 37.202 1.00 48.75 79 LEU A CA 1
ATOM 584 C C . LEU A 1 79 ? 16.780 -32.509 37.438 1.00 48.75 79 LEU A C 1
ATOM 586 O O . LEU A 1 79 ? 17.561 -33.034 36.616 1.00 48.75 79 LEU A O 1
#

Secondary structure (DSSP, 8-state):
--PPPGGG--TT-EEEETTSS-EEEEEEEETTTTEEEEEETT-SS--EEE-GGGEEE---TT-----S-----------

Foldseek 3Di:
DDFDFLVNDDAQFWKAFPVRPWIWGFHDGDNPVRWTWTDIVVRPDDTDIDHSSRIDGPPDVPPPVPPPDPPDDDPDDDD

Mean predicted aligned error: 11.32 Å

Solvent-accessible surface area (backbone atoms only — not comparable to full-atom values): 4972 Å² total; per-residue (Å²): 132,91,66,42,50,38,86,79,56,53,72,69,41,42,31,27,35,72,88,65,85,48,47,29,31,28,70,44,74,40,64,90,80,42,33,31,26,32,33,38,76,88,51,91,80,60,64,44,81,44,56,36,57,54,36,39,78,50,86,63,97,75,75,74,81,68,88,56,75,81,77,73,81,76,82,82,80,80,135

Radius of gyration: 17.18 Å; Cα contacts (8 Å, |Δi|>4): 124; chains: 1; bounding box: 28×52×49 Å

Sequence (79 aa):
MHLLDAKELNVGTRVITVSGDRTGTVRALDVASNICAILFDGDKTATHGCNPSEFKILKNPSLRLTGMPPQKTVPRGSL